Protein AF-A0A671MNK4-F1 (afdb_monomer)

Foldseek 3Di:
DLVVPVDQPAADPVPRDGHSDPVVNVLVVCVVVVHFPDADPPPRDGHSDPVVSVCCVVPVD

Solvent-accessible surface area (backbone atoms only — not comparable to full-atom values): 3783 Å² total; per-residue (Å²): 112,62,85,80,71,75,52,42,85,34,61,38,89,87,77,67,53,60,24,75,41,66,69,59,42,55,49,52,50,26,63,80,69,69,48,45,89,38,63,40,89,88,78,63,54,65,25,69,43,67,68,59,45,54,51,46,60,67,74,77,100

Nearest PDB structures (foldseek):
  8sst-assembly1_A  TM=8.849E-01  e=1.781E-05  Homo sapiens
  5und-assembly2_B  TM=8.473E-01  e=1.550E-05  Homo sapiens
  4x9j-assembly1_A  TM=8.607E-01  e=1.661E-05  Homo sapiens
  1a1j-assembly1_A  TM=8.655E-01  e=2.700E-05  Mus musculus
  8ssr-assembly2_D  TM=8.448E-01  e=3.325E-05  Homo sapiens

pLDDT: mean 88.06, std 9.35, range [54.34, 94.75]

Structure (mmCIF, N/CA/C/O backbone):
data_AF-A0A671MNK4-F1
#
_entry.id   AF-A0A671MNK4-F1
#
loop_
_atom_site.group_PDB
_atom_site.id
_atom_site.type_symbol
_atom_site.label_atom_id
_atom_site.label_alt_id
_atom_site.label_comp_id
_atom_site.label_asym_id
_atom_site.label_entity_id
_atom_site.label_seq_id
_atom_site.pdbx_PDB_ins_code
_atom_site.Cartn_x
_atom_site.Cartn_y
_atom_site.Cartn_z
_atom_site.occupancy
_atom_site.B_iso_or_equiv
_atom_site.auth_seq_id
_atom_site.auth_comp_id
_atom_site.auth_asym_id
_atom_site.auth_atom_id
_atom_site.pdbx_PDB_model_num
ATOM 1 N N . MET A 1 1 ? -11.891 18.505 11.614 1.00 54.34 1 MET A N 1
ATOM 2 C CA . MET A 1 1 ? -10.991 18.005 10.548 1.00 54.34 1 MET A CA 1
ATOM 3 C C . MET A 1 1 ? -10.155 16.861 11.113 1.00 54.34 1 MET A C 1
ATOM 5 O O . MET A 1 1 ? -9.341 17.110 11.989 1.00 54.34 1 MET A O 1
ATOM 9 N N . LEU A 1 2 ? -10.366 15.621 10.651 1.00 58.75 2 LEU A N 1
ATOM 10 C CA . LEU A 1 2 ? -9.647 14.410 11.116 1.00 58.75 2 LEU A CA 1
ATOM 11 C C . LEU A 1 2 ? -8.110 14.518 11.014 1.00 58.75 2 LEU A C 1
ATOM 13 O O . LEU A 1 2 ? -7.384 13.821 11.709 1.00 58.75 2 LEU A O 1
ATOM 17 N N . ILE A 1 3 ? -7.624 15.424 10.165 1.00 57.72 3 ILE A N 1
ATOM 18 C CA . ILE A 1 3 ? -6.202 15.673 9.911 1.00 57.72 3 ILE A CA 1
ATOM 19 C C . ILE A 1 3 ? -5.544 16.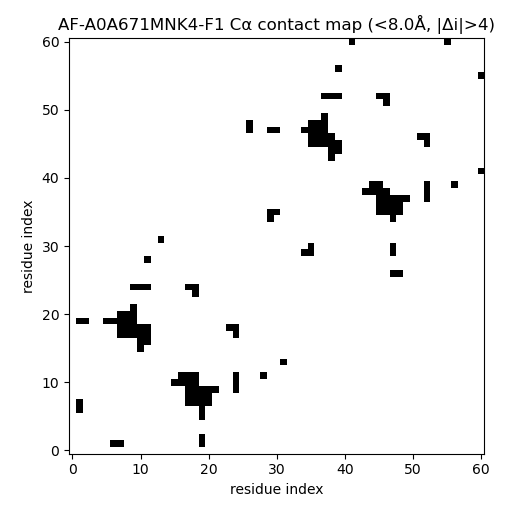444 11.076 1.00 57.72 3 ILE A C 1
ATOM 21 O O . ILE A 1 3 ? -4.347 16.308 11.292 1.00 57.72 3 ILE A O 1
ATOM 25 N N . HIS A 1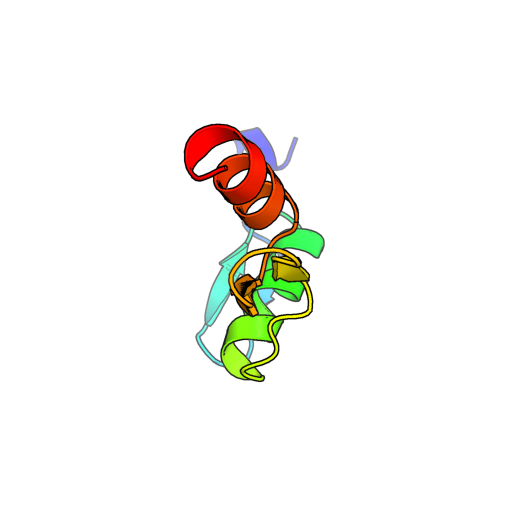 4 ? -6.315 17.202 11.869 1.00 60.53 4 HIS A N 1
ATOM 26 C CA . HIS A 1 4 ? -5.785 18.018 12.971 1.00 60.53 4 HIS A CA 1
ATOM 27 C C . HIS A 1 4 ? -5.790 17.309 14.334 1.00 60.53 4 HIS A C 1
ATOM 29 O O . HIS A 1 4 ? -5.068 17.721 15.234 1.00 60.53 4 HIS A O 1
ATOM 35 N N . THR A 1 5 ? -6.586 16.246 14.493 1.00 66.75 5 THR A N 1
ATOM 36 C CA . THR A 1 5 ? -6.761 15.534 15.772 1.00 66.75 5 THR A CA 1
ATOM 37 C C . THR A 1 5 ? -5.924 14.258 15.887 1.00 66.75 5 THR A C 1
ATOM 39 O O . THR A 1 5 ? -5.974 13.588 16.912 1.00 66.75 5 THR A O 1
ATOM 42 N N . GLY A 1 6 ? -5.183 13.875 14.838 1.00 70.69 6 GLY A N 1
ATOM 43 C CA . GLY A 1 6 ? -4.382 12.643 14.820 1.00 70.69 6 GLY A CA 1
ATOM 44 C C . GLY A 1 6 ? -5.204 11.347 14.846 1.00 70.69 6 GLY A C 1
ATOM 45 O O . GLY A 1 6 ? -4.637 10.255 14.894 1.00 70.69 6 GLY A O 1
ATOM 46 N N . VAL A 1 7 ? -6.535 11.444 14.785 1.00 78.88 7 VAL A N 1
ATOM 47 C CA . VAL A 1 7 ? -7.431 10.290 14.830 1.00 78.88 7 VAL A CA 1
ATOM 48 C C . VAL A 1 7 ? -7.340 9.533 13.50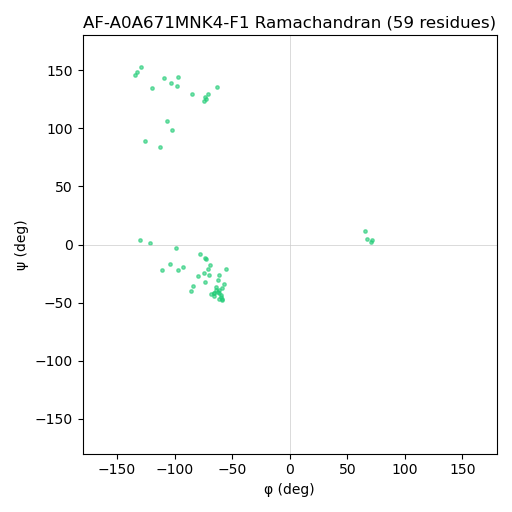8 1.00 78.88 7 VAL A C 1
ATOM 50 O O . VAL A 1 7 ? -7.550 10.083 12.426 1.00 78.88 7 VAL A O 1
ATOM 53 N N . LYS A 1 8 ? -7.040 8.238 13.606 1.00 85.00 8 LYS A N 1
ATOM 54 C CA . LYS A 1 8 ? -6.969 7.307 12.479 1.00 85.00 8 LYS A CA 1
ATOM 55 C C . LYS A 1 8 ? -8.106 6.289 12.605 1.00 85.00 8 LYS A C 1
ATOM 57 O O . LYS A 1 8 ? -7.889 5.219 13.163 1.00 85.00 8 LYS A O 1
ATOM 62 N N . PRO A 1 9 ? -9.324 6.607 12.133 1.00 85.12 9 PRO A N 1
ATOM 63 C CA . PRO A 1 9 ? -10.500 5.779 12.400 1.00 85.12 9 PRO A CA 1
ATOM 64 C C . PRO A 1 9 ? -10.499 4.460 11.613 1.00 85.12 9 PRO A C 1
ATOM 66 O O . PRO A 1 9 ? -11.300 3.574 11.892 1.00 85.12 9 PRO A O 1
ATOM 69 N N . PHE A 1 10 ? -9.619 4.310 10.618 1.00 91.25 10 PHE A N 1
ATOM 70 C CA . PHE A 1 10 ? -9.595 3.139 9.749 1.00 91.25 10 PHE A CA 1
ATOM 71 C C . PHE A 1 10 ? -8.472 2.189 10.145 1.00 91.25 10 PHE A C 1
ATOM 73 O O . PHE A 1 10 ? -7.331 2.382 9.737 1.00 91.25 10 PHE A O 1
ATOM 80 N N . THR A 1 11 ? -8.791 1.145 10.900 1.00 93.19 11 THR A N 1
ATOM 81 C CA . THR A 1 11 ? -7.812 0.147 11.351 1.00 93.19 11 THR A CA 1
ATOM 82 C C . THR A 1 11 ? -7.816 -1.093 10.459 1.00 93.19 11 THR A C 1
ATOM 84 O O . THR A 1 11 ? -8.866 -1.593 10.063 1.00 93.19 11 THR A O 1
ATOM 87 N N . CYS A 1 12 ? -6.627 -1.588 10.125 1.00 94.19 12 CYS A N 1
ATOM 88 C CA . CYS A 1 12 ? -6.425 -2.852 9.434 1.00 94.19 12 CYS A CA 1
ATOM 89 C C . CYS A 1 12 ? -6.672 -4.013 10.395 1.00 94.19 12 CYS A C 1
ATOM 91 O O . CYS A 1 12 ? -6.005 -4.118 11.421 1.00 94.19 12 CYS A O 1
ATOM 93 N N . SER A 1 13 ? -7.587 -4.913 10.041 1.00 90.88 13 SER A N 1
ATOM 94 C CA . SER A 1 13 ? -7.905 -6.092 10.851 1.00 90.88 13 SER A CA 1
ATOM 95 C C . SER A 1 13 ? -6.804 -7.155 10.851 1.00 90.88 13 SER A C 1
ATOM 97 O O . SER A 1 13 ? -6.759 -7.962 11.769 1.00 90.88 13 SER A O 1
ATOM 99 N N . GLN A 1 14 ? -5.907 -7.162 9.857 1.00 91.94 14 GLN A N 1
ATOM 100 C CA . GLN A 1 14 ? -4.837 -8.164 9.772 1.00 91.94 14 GLN A CA 1
ATOM 101 C C . GLN A 1 14 ? -3.602 -7.817 10.608 1.00 91.94 14 GLN A C 1
ATOM 103 O O . GLN A 1 14 ? -2.956 -8.711 11.139 1.00 91.94 14 GLN A O 1
ATOM 108 N N . CYS A 1 15 ? -3.242 -6.533 10.710 1.00 93.94 15 CYS A N 1
ATOM 109 C CA . CYS A 1 15 ? -2.022 -6.105 11.408 1.00 93.94 15 CYS A CA 1
ATOM 110 C C . CYS A 1 15 ? -2.234 -4.986 12.436 1.00 93.94 15 CYS A C 1
ATOM 112 O O . CYS A 1 15 ? -1.263 -4.467 12.980 1.00 93.94 15 CYS A O 1
ATOM 114 N N . GLY A 1 16 ? -3.477 -4.559 12.672 1.00 91.31 16 GLY A N 1
ATOM 115 C CA . GLY A 1 16 ? -3.812 -3.528 13.659 1.00 91.31 16 GLY A CA 1
ATOM 116 C C . GLY A 1 16 ? -3.390 -2.102 13.283 1.00 91.31 16 GLY A C 1
ATOM 117 O O . GLY A 1 16 ? -3.572 -1.184 14.077 1.00 91.31 16 GLY A O 1
ATOM 118 N N . LYS A 1 17 ? -2.831 -1.870 12.086 1.00 92.00 17 LYS A N 1
ATOM 119 C CA . LYS A 1 17 ? -2.399 -0.529 11.658 1.00 92.00 17 LYS A CA 1
ATOM 120 C C . LYS A 1 17 ? -3.584 0.383 11.372 1.00 92.00 17 LYS A C 1
ATOM 122 O O . LYS A 1 17 ? -4.448 0.036 10.571 1.00 92.00 17 LYS A O 1
ATOM 127 N N . SER A 1 18 ? -3.573 1.582 11.943 1.00 92.31 18 SER A N 1
ATOM 128 C CA . SER A 1 18 ? -4.606 2.592 11.706 1.00 92.31 18 SER A CA 1
ATOM 129 C C . SER A 1 18 ? -4.202 3.620 10.648 1.00 92.31 18 SER A C 1
ATOM 131 O O . SER A 1 18 ? -3.049 4.049 10.564 1.00 92.31 18 SER A O 1
ATOM 133 N N . PHE A 1 19 ? -5.184 4.055 9.864 1.00 90.62 19 PHE A N 1
ATOM 134 C CA . PHE A 1 19 ? -5.068 4.994 8.755 1.00 90.62 19 PHE A CA 1
ATOM 135 C C . PHE A 1 19 ? -6.095 6.124 8.877 1.00 90.62 19 PHE A C 1
ATOM 137 O O . PHE A 1 19 ? -7.175 5.963 9.443 1.00 90.62 19 PHE A O 1
ATOM 144 N N . ILE A 1 20 ? -5.746 7.280 8.311 1.00 88.88 20 ILE A N 1
ATOM 145 C CA . ILE A 1 20 ? -6.571 8.498 8.359 1.00 88.88 20 ILE A CA 1
ATOM 146 C C . ILE A 1 20 ? -7.786 8.374 7.430 1.00 88.88 20 ILE A C 1
ATOM 148 O O . ILE A 1 20 ? -8.859 8.882 7.738 1.00 88.88 20 ILE A O 1
ATOM 152 N N . CYS A 1 21 ? -7.639 7.650 6.314 1.00 88.88 21 CYS A N 1
ATOM 153 C CA . CYS A 1 21 ? -8.670 7.517 5.286 1.00 88.88 21 CYS A CA 1
ATOM 154 C C . CYS A 1 21 ? -8.841 6.061 4.832 1.00 88.88 21 CYS A C 1
ATOM 156 O O . CYS A 1 21 ? -7.861 5.326 4.674 1.00 88.88 21 CYS A O 1
ATOM 158 N N . LYS A 1 22 ? -10.082 5.681 4.494 1.00 89.88 22 LYS A N 1
ATOM 159 C CA . LYS A 1 22 ? -10.430 4.353 3.955 1.00 89.88 22 LYS A CA 1
ATOM 160 C C . LYS A 1 22 ? -9.665 4.002 2.674 1.00 89.88 22 LYS A C 1
ATOM 162 O O . LYS A 1 22 ? -9.322 2.843 2.473 1.00 89.88 22 LYS A O 1
ATOM 167 N N . GLY A 1 23 ? -9.364 4.987 1.823 1.00 89.88 23 GLY A N 1
ATOM 168 C CA . GLY A 1 23 ? -8.568 4.778 0.607 1.00 89.88 23 GLY A CA 1
ATOM 169 C C . GLY A 1 23 ? -7.145 4.290 0.899 1.00 89.88 23 GLY A C 1
ATOM 170 O O . GLY A 1 23 ? -6.667 3.365 0.244 1.00 89.88 23 GLY A O 1
ATOM 171 N N . ILE A 1 24 ? -6.503 4.843 1.935 1.00 89.81 24 ILE A N 1
ATOM 172 C CA . ILE A 1 24 ? -5.159 4.429 2.364 1.00 89.81 24 ILE A CA 1
ATOM 173 C C . ILE A 1 24 ? -5.215 3.019 2.956 1.00 89.81 24 ILE A C 1
ATOM 175 O O . ILE A 1 24 ? -4.385 2.186 2.601 1.00 89.81 24 ILE A O 1
ATOM 179 N N . LEU A 1 25 ? -6.231 2.725 3.780 1.00 92.75 25 LEU A N 1
ATOM 180 C CA . LEU A 1 25 ? -6.459 1.372 4.290 1.00 92.75 25 LEU A CA 1
ATOM 181 C C . LEU A 1 25 ? -6.666 0.369 3.140 1.00 92.75 25 LEU A C 1
ATOM 183 O O . LEU A 1 25 ? -6.020 -0.671 3.122 1.00 92.75 25 LEU A O 1
ATOM 187 N N . ARG A 1 26 ? -7.504 0.683 2.143 1.00 91.12 26 ARG A N 1
ATOM 188 C CA . ARG A 1 26 ? -7.743 -0.196 0.984 1.00 91.12 26 ARG A CA 1
ATOM 189 C C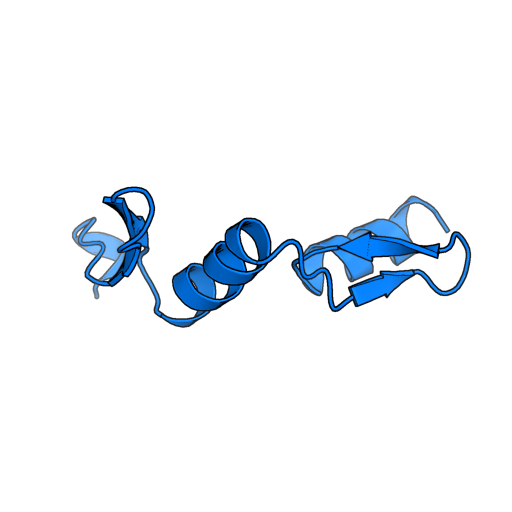 . ARG A 1 26 ? -6.456 -0.476 0.211 1.00 91.12 26 ARG A C 1
ATOM 191 O O . ARG A 1 26 ? -6.196 -1.623 -0.132 1.00 91.12 26 ARG A O 1
ATOM 198 N N . ASN A 1 27 ? -5.652 0.552 -0.044 1.00 91.25 27 ASN A N 1
ATOM 199 C CA . ASN A 1 27 ? -4.359 0.377 -0.694 1.00 91.25 27 ASN A CA 1
ATOM 200 C C . ASN A 1 27 ? -3.393 -0.460 0.162 1.00 91.25 27 ASN A C 1
ATOM 202 O O . ASN A 1 27 ? -2.674 -1.307 -0.356 1.00 91.25 27 ASN A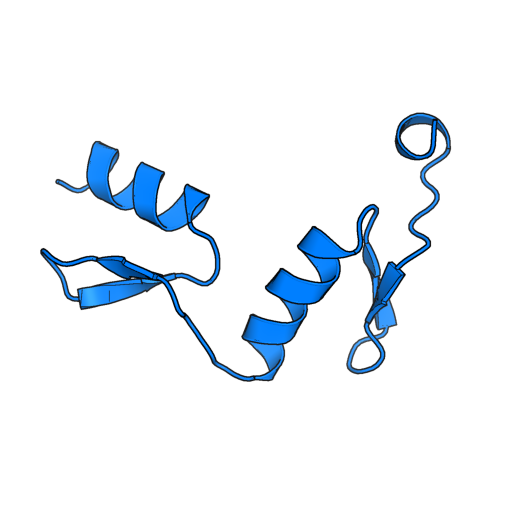 O 1
ATOM 206 N N . HIS A 1 28 ? -3.399 -0.262 1.479 1.00 92.31 28 HIS A N 1
ATOM 207 C CA . HIS A 1 28 ? -2.619 -1.079 2.400 1.00 92.31 28 HIS A CA 1
ATOM 208 C C . HIS A 1 28 ? -3.034 -2.560 2.356 1.00 92.31 28 HIS A C 1
ATOM 210 O O . HIS A 1 28 ? -2.161 -3.424 2.352 1.00 92.31 28 HIS A O 1
ATOM 216 N N . MET A 1 29 ? -4.330 -2.868 2.233 1.00 92.75 29 MET A N 1
ATOM 217 C CA . MET A 1 29 ? -4.805 -4.253 2.105 1.00 92.75 29 MET A CA 1
ATOM 218 C C . MET A 1 29 ? -4.261 -4.967 0.860 1.00 92.75 29 MET A C 1
ATOM 220 O O . MET A 1 29 ? -4.112 -6.186 0.882 1.00 92.75 29 MET A O 1
ATOM 224 N N . LEU A 1 30 ? -3.904 -4.237 -0.204 1.00 91.62 30 LEU A N 1
ATOM 225 C CA . LEU A 1 30 ? -3.270 -4.830 -1.387 1.00 91.62 30 LEU A CA 1
ATOM 226 C C . LEU A 1 30 ? -1.914 -5.467 -1.057 1.00 91.62 30 LEU A C 1
ATOM 228 O O . LEU A 1 30 ? -1.547 -6.463 -1.669 1.00 91.62 30 LEU A O 1
ATOM 232 N N . ILE A 1 31 ? -1.200 -4.937 -0.057 1.00 90.19 31 ILE A N 1
ATOM 233 C CA . ILE A 1 31 ? 0.075 -5.496 0.414 1.00 90.19 31 ILE A CA 1
ATOM 234 C C . ILE A 1 31 ? -0.158 -6.868 1.045 1.00 90.19 31 ILE A C 1
ATOM 236 O O . ILE A 1 31 ? 0.566 -7.807 0.739 1.00 90.19 31 ILE A O 1
ATOM 240 N N . HIS A 1 32 ? -1.193 -6.992 1.880 1.00 91.69 32 HIS A N 1
ATOM 241 C CA . HIS A 1 32 ? -1.575 -8.266 2.488 1.00 91.69 32 HIS A CA 1
ATOM 242 C C . HIS A 1 32 ? -2.032 -9.295 1.449 1.00 91.69 32 HIS A C 1
ATOM 244 O O . HIS A 1 32 ? -1.723 -10.473 1.573 1.00 91.69 32 HIS A O 1
ATOM 250 N N . ALA A 1 33 ? -2.725 -8.846 0.402 1.00 89.94 33 ALA A N 1
ATOM 251 C CA . ALA A 1 33 ? -3.137 -9.705 -0.704 1.00 89.94 33 ALA A CA 1
ATOM 252 C C . ALA A 1 33 ? -2.003 -10.012 -1.705 1.00 89.94 33 ALA A C 1
ATOM 254 O O . ALA A 1 33 ? -2.208 -10.796 -2.626 1.00 89.94 33 ALA A O 1
ATOM 255 N N . GLY A 1 34 ? -0.837 -9.363 -1.591 1.00 89.19 34 GLY A N 1
ATOM 256 C CA . GLY A 1 34 ? 0.243 -9.459 -2.581 1.00 89.19 34 GLY A CA 1
ATOM 257 C C . GLY A 1 34 ? -0.108 -8.875 -3.958 1.00 89.19 34 GLY A C 1
ATOM 258 O O . GLY A 1 34 ? 0.635 -9.066 -4.918 1.00 89.19 34 GLY A O 1
ATOM 259 N N . ILE A 1 35 ? -1.222 -8.147 -4.074 1.00 90.56 35 ILE A N 1
ATOM 260 C CA . ILE A 1 35 ? -1.715 -7.603 -5.340 1.00 90.56 35 ILE A CA 1
ATOM 261 C C . ILE A 1 35 ? -1.030 -6.263 -5.612 1.00 90.56 35 ILE A C 1
ATOM 263 O O . ILE A 1 35 ? -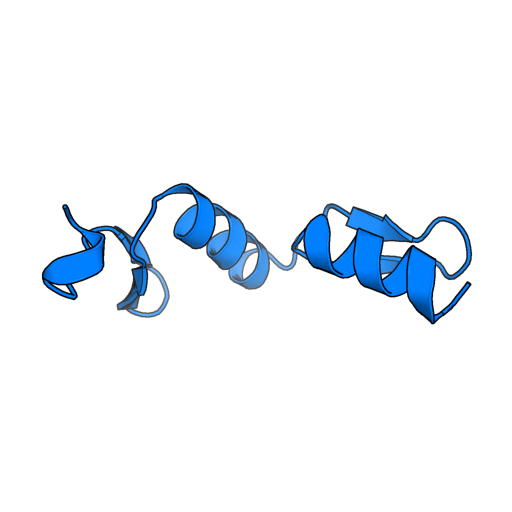1.039 -5.351 -4.785 1.00 90.56 35 ILE A O 1
ATOM 267 N N . LYS A 1 36 ? -0.475 -6.107 -6.812 1.00 90.38 36 LYS A N 1
ATOM 268 C CA . LYS A 1 36 ? 0.118 -4.852 -7.285 1.00 90.38 36 LYS A CA 1
ATOM 269 C C . LYS A 1 36 ? -0.522 -4.477 -8.622 1.00 90.38 36 LYS A C 1
ATOM 271 O O . LYS A 1 36 ? -0.035 -4.909 -9.662 1.00 90.38 36 LYS A O 1
ATOM 276 N N . PRO A 1 37 ? -1.632 -3.719 -8.609 1.00 87.69 37 PRO A N 1
ATOM 277 C CA . PRO A 1 37 ? -2.449 -3.505 -9.803 1.00 87.69 37 PRO A CA 1
ATOM 278 C C . PRO A 1 37 ? -1.804 -2.553 -10.817 1.00 87.69 37 PRO A C 1
ATOM 280 O O . PRO A 1 37 ? -2.289 -2.434 -11.936 1.00 87.69 37 PRO A O 1
ATOM 283 N N . PHE A 1 38 ? -0.737 -1.849 -10.435 1.00 91.94 38 PHE A N 1
ATOM 284 C CA . PHE A 1 38 ? -0.074 -0.875 -11.291 1.00 91.94 38 PHE A CA 1
ATOM 285 C C . PHE A 1 38 ? 1.255 -1.439 -11.780 1.00 91.94 38 PHE A C 1
ATOM 287 O O . PHE A 1 38 ? 2.207 -1.512 -11.011 1.00 91.94 38 PHE A O 1
ATOM 294 N N . SER A 1 39 ? 1.332 -1.821 -13.048 1.00 93.88 39 SER A N 1
ATOM 295 C CA . SER A 1 39 ? 2.562 -2.278 -13.699 1.00 93.88 39 SER A CA 1
ATOM 296 C C . SER A 1 39 ? 3.143 -1.191 -14.599 1.00 93.88 39 SER A C 1
ATOM 298 O O . SER A 1 39 ? 2.406 -0.520 -15.319 1.00 93.88 39 SER A O 1
ATOM 300 N N . CYS A 1 40 ? 4.463 -1.038 -14.580 1.00 94.50 40 CYS A N 1
ATOM 30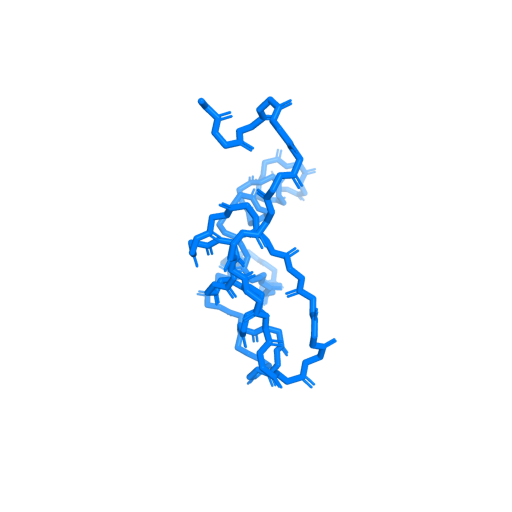1 C CA . CYS A 1 40 ? 5.195 -0.249 -15.559 1.00 94.50 40 CYS A CA 1
ATOM 302 C C . CYS A 1 40 ? 5.234 -1.002 -16.889 1.00 94.50 40 CYS A C 1
ATOM 304 O O . CYS A 1 40 ? 5.650 -2.159 -16.924 1.00 94.50 40 CYS A O 1
ATOM 306 N N . SER A 1 41 ? 4.810 -0.350 -17.970 1.00 91.75 41 SER A N 1
ATOM 307 C CA . SER A 1 41 ? 4.825 -0.924 -19.319 1.00 91.75 41 SER A CA 1
ATOM 308 C C . SER A 1 41 ? 6.235 -1.092 -19.882 1.00 91.75 41 SER A C 1
ATOM 310 O O . SER A 1 41 ? 6.441 -1.964 -20.715 1.00 91.75 41 SER A O 1
ATOM 312 N N . GLU A 1 42 ? 7.202 -0.293 -19.427 1.00 91.88 42 GLU A N 1
ATOM 313 C CA . GLU A 1 42 ? 8.564 -0.308 -19.974 1.00 91.88 42 GLU A CA 1
ATOM 314 C C . GLU A 1 42 ? 9.467 -1.361 -19.328 1.00 91.88 42 GLU A C 1
ATOM 316 O O . GLU A 1 42 ? 10.228 -2.029 -20.020 1.00 91.88 42 GLU A O 1
ATOM 321 N N . CYS A 1 43 ? 9.384 -1.549 -18.007 1.00 94.06 43 CYS A N 1
ATOM 322 C CA . CYS A 1 43 ? 10.254 -2.488 -17.285 1.00 94.06 43 CYS A CA 1
ATOM 323 C C . CYS A 1 43 ? 9.509 -3.597 -16.527 1.00 94.06 43 CYS A C 1
ATOM 325 O O . CYS A 1 43 ? 10.136 -4.388 -15.823 1.00 94.06 43 CYS A O 1
ATOM 327 N N . GLY A 1 44 ? 8.176 -3.642 -16.594 1.00 90.56 44 GLY A N 1
ATOM 328 C CA . GLY A 1 44 ? 7.365 -4.665 -15.924 1.00 90.56 44 GLY A CA 1
ATOM 329 C C . GLY A 1 44 ? 7.308 -4.553 -14.394 1.00 90.56 44 GLY A C 1
ATOM 330 O O . GLY A 1 44 ? 6.665 -5.378 -13.742 1.00 90.56 44 GLY A O 1
ATOM 331 N N . LYS A 1 45 ? 7.943 -3.541 -13.782 1.00 92.19 45 LYS A N 1
ATOM 332 C CA . LYS A 1 45 ? 7.895 -3.335 -12.324 1.00 92.19 45 LYS A CA 1
ATOM 333 C C . LYS A 1 45 ? 6.475 -3.039 -11.858 1.00 92.19 45 LYS A C 1
ATOM 335 O O . LYS A 1 45 ? 5.777 -2.219 -12.446 1.00 92.19 45 LYS A O 1
ATOM 340 N N . THR A 1 46 ? 6.065 -3.672 -10.763 1.00 92.31 46 THR A N 1
ATOM 341 C CA . THR A 1 46 ? 4.713 -3.541 -10.213 1.00 92.31 46 THR A CA 1
ATOM 342 C C . THR A 1 46 ? 4.687 -2.748 -8.906 1.00 92.31 46 THR A C 1
ATOM 344 O O . THR A 1 46 ? 5.570 -2.861 -8.051 1.00 92.31 46 THR A O 1
ATOM 347 N N . PHE A 1 47 ? 3.631 -1.959 -8.730 1.00 91.12 47 PHE A N 1
ATOM 348 C CA . PHE A 1 47 ? 3.422 -1.020 -7.637 1.00 91.12 47 PHE A CA 1
ATOM 349 C C . PHE A 1 47 ? 2.018 -1.187 -7.052 1.00 91.12 47 PHE A C 1
ATOM 351 O O . PHE A 1 47 ? 1.052 -1.507 -7.745 1.00 91.12 47 PHE A O 1
ATOM 358 N N . THR A 1 48 ? 1.891 -0.930 -5.751 1.00 89.69 48 THR A N 1
ATOM 359 C CA . THR A 1 48 ? 0.588 -0.903 -5.069 1.00 89.69 48 THR A CA 1
ATOM 360 C C . THR A 1 48 ? -0.154 0.411 -5.300 1.00 89.69 48 THR A C 1
ATOM 362 O O . THR A 1 48 ? -1.377 0.421 -5.330 1.00 89.69 48 THR A O 1
ATOM 365 N N . GLN A 1 49 ? 0.575 1.508 -5.546 1.00 90.56 49 GLN A N 1
ATOM 366 C CA . GLN A 1 49 ? 0.024 2.857 -5.688 1.00 90.56 49 GLN A CA 1
ATOM 367 C C . GLN A 1 49 ? 0.310 3.464 -7.061 1.00 90.56 49 GLN A C 1
ATOM 369 O O . GLN A 1 49 ? 1.456 3.489 -7.510 1.00 90.56 49 GLN A O 1
ATOM 374 N N . LYS A 1 50 ? -0.714 4.078 -7.670 1.00 90.06 50 LYS A N 1
ATOM 375 C CA . LYS A 1 50 ? -0.591 4.806 -8.944 1.00 90.06 50 LYS A CA 1
ATOM 376 C C . LYS A 1 50 ? 0.428 5.947 -8.876 1.00 90.06 50 LYS A C 1
ATOM 378 O O . LYS A 1 50 ? 1.152 6.171 -9.836 1.00 90.06 50 LYS A O 1
ATOM 383 N N . GLY A 1 51 ? 0.498 6.653 -7.744 1.00 91.69 51 GLY A N 1
ATOM 384 C CA . GLY A 1 51 ? 1.466 7.736 -7.542 1.00 91.69 51 GLY A CA 1
ATOM 385 C C . GLY A 1 51 ? 2.912 7.246 -7.631 1.00 91.69 51 GLY A C 1
ATOM 386 O O . GLY A 1 51 ? 3.724 7.872 -8.299 1.00 91.69 51 GLY A O 1
ATOM 387 N N . HIS A 1 52 ? 3.209 6.083 -7.041 1.00 92.12 52 HIS A N 1
ATOM 388 C CA . HIS A 1 52 ? 4.540 5.478 -7.127 1.00 92.12 52 HIS A CA 1
ATOM 389 C C . HIS A 1 52 ? 4.877 5.048 -8.555 1.00 92.12 52 HIS A C 1
ATOM 391 O O . HIS A 1 52 ? 5.989 5.307 -9.001 1.00 92.12 52 HIS A O 1
ATOM 397 N N . LEU A 1 53 ? 3.917 4.461 -9.284 1.00 94.12 53 LEU A N 1
ATOM 398 C CA . LEU A 1 53 ? 4.105 4.160 -10.704 1.00 94.12 53 LEU A CA 1
ATOM 399 C C . LEU A 1 53 ? 4.407 5.440 -11.493 1.00 94.12 53 LEU A C 1
ATOM 401 O O . LEU A 1 53 ? 5.379 5.461 -12.230 1.00 94.12 53 LEU A O 1
ATOM 405 N N . LYS A 1 54 ? 3.630 6.514 -11.299 1.00 93.38 54 LYS A N 1
ATOM 406 C CA . LYS A 1 54 ? 3.819 7.783 -12.021 1.00 93.38 54 LYS A CA 1
ATOM 407 C C . LYS A 1 54 ? 5.200 8.399 -11.775 1.00 93.38 54 LYS A C 1
ATOM 409 O O . LYS A 1 54 ? 5.823 8.889 -12.707 1.00 93.38 54 LYS A O 1
ATOM 414 N N . VAL A 1 55 ? 5.666 8.392 -10.526 1.00 94.75 55 VAL A N 1
ATOM 415 C CA . VAL A 1 55 ? 7.011 8.880 -10.177 1.00 94.75 55 VAL A CA 1
ATOM 416 C C . VAL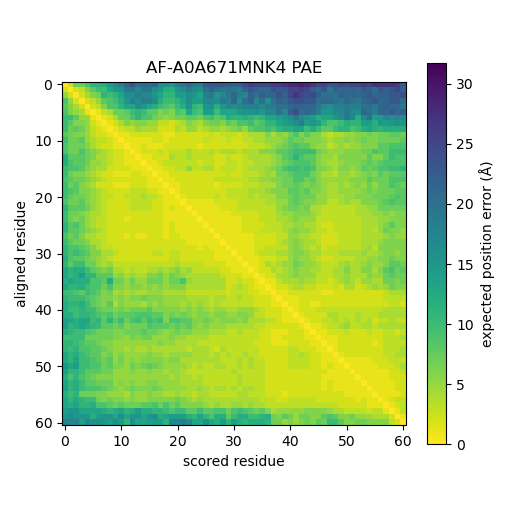 A 1 55 ? 8.082 7.987 -10.798 1.00 94.75 55 VAL A C 1
ATOM 418 O O . VAL A 1 55 ? 9.055 8.486 -11.348 1.00 94.75 55 VAL A O 1
ATOM 421 N N . HIS A 1 56 ? 7.891 6.669 -10.765 1.00 94.06 56 HIS A N 1
ATOM 422 C CA . HIS A 1 56 ? 8.804 5.733 -11.407 1.00 94.06 56 HIS A CA 1
ATOM 423 C C . HIS A 1 56 ? 8.889 5.959 -12.924 1.00 94.06 56 HIS A C 1
ATOM 425 O O . HIS A 1 56 ? 9.992 6.065 -13.445 1.00 94.06 56 HIS A O 1
ATOM 431 N N . THR A 1 57 ? 7.757 6.111 -13.612 1.00 92.19 57 THR A N 1
ATOM 432 C CA . THR A 1 57 ? 7.723 6.366 -15.060 1.00 92.19 57 THR A CA 1
ATOM 433 C C . THR A 1 57 ? 8.236 7.746 -15.457 1.00 92.19 57 THR A C 1
ATOM 435 O O . THR A 1 57 ? 8.479 7.946 -16.628 1.00 92.19 57 THR A O 1
ATOM 438 N N . ALA A 1 58 ? 8.33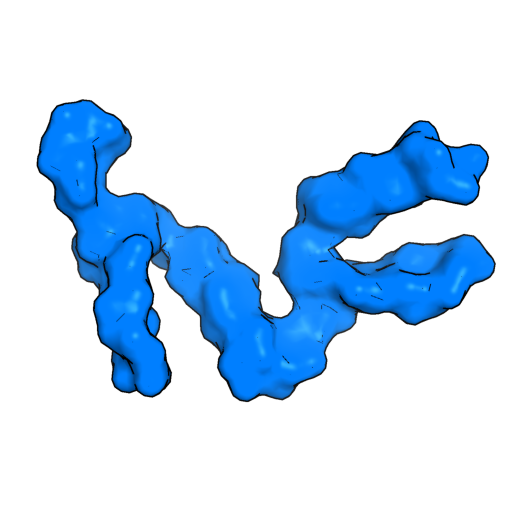2 8.706 -14.532 1.00 92.94 58 ALA A N 1
ATOM 439 C CA . ALA A 1 58 ? 8.837 10.051 -14.829 1.00 92.94 58 ALA A CA 1
ATOM 440 C C . ALA A 1 58 ? 10.323 10.237 -14.481 1.00 92.94 58 ALA A C 1
ATOM 442 O O . ALA A 1 58 ? 10.953 11.170 -14.964 1.00 92.94 58 ALA A O 1
ATOM 443 N N . ASN A 1 59 ? 10.857 9.404 -13.581 1.00 91.88 59 ASN A N 1
ATOM 444 C CA . ASN A 1 59 ? 12.229 9.532 -13.085 1.00 91.88 59 ASN A CA 1
ATOM 445 C C . ASN A 1 59 ? 13.151 8.400 -13.562 1.00 91.88 59 ASN A C 1
ATOM 447 O O . ASN A 1 59 ? 14.365 8.528 -13.459 1.00 91.88 59 ASN A O 1
ATOM 451 N N . THR A 1 60 ? 12.598 7.248 -13.954 1.00 89.00 60 THR A N 1
ATOM 452 C CA . THR A 1 60 ? 13.376 6.064 -14.385 1.00 89.00 60 THR A CA 1
ATOM 453 C C . THR A 1 60 ? 13.362 5.878 -15.903 1.00 89.00 60 THR A C 1
ATOM 455 O O . THR A 1 60 ? 14.187 5.132 -16.423 1.00 89.00 60 THR A O 1
ATOM 458 N N . HIS A 1 61 ? 12.427 6.545 -16.572 1.00 82.62 61 HIS A N 1
ATOM 459 C CA . HIS A 1 61 ? 12.133 6.512 -17.997 1.00 82.62 61 HIS A CA 1
ATOM 460 C C . HIS A 1 61 ? 11.941 7.964 -18.445 1.00 82.62 61 HIS A C 1
ATOM 462 O O . HIS A 1 61 ? 12.402 8.303 -19.554 1.00 82.62 61 HIS A O 1
#

Sequence (61 aa):
MLIHTGVKPFTCSQCGKSFICKGILRNHMLIHAGIKPFSCSECGKTFTQKGHLKVHTANTH

Organism: NCBI:txid1608454

InterPro domains:
  IPR013087 Zinc finger C2H2-type [PF00096] (38-61)
  IPR013087 Zinc finger C2H2-type [PS00028] (12-32)
  IPR013087 Zinc finger C2H2-type [PS00028] (40-61)
  IPR013087 Zinc finger C2H2-type [PS50157] (10-37)
  IPR013087 Zinc finger C2H2-type [PS50157] (38-61)
  IPR013087 Zinc finger C2H2-type [SM00355] (10-32)
  IPR013087 Zinc finger C2H2-type [SM00355] (38-61)
  IPR036236 Zinc finger C2H2 superfamily [SSF57667] (4-56)

Mean predicted aligned error: 5.94 Å

Radius of gyration: 14.29 Å; Cα contacts (8 Å, |Δi|>4): 70; chains: 1; bounding box: 24×28×36 Å

Secondary structure (DSSP, 8-state):
-TTTS----EE-TTT--EESSHHHHHHHHHHHTT---EE-TTT--EES-HHHHHHHHHH--